Protein AF-A0AAW2YXP7-F1 (afdb_monomer)

pLDDT: mean 85.23, std 19.96, range [34.0, 98.75]

InterPro domains:
  IPR003251 Rubrerythrin, diiron-binding domain [PF02915] (42-99)
  IPR003251 Rubrerythrin, diiron-binding domain [cd01041] (40-165)
  IPR009040 Ferritin-like diiron domain [PS50905] (34-168)
  IPR009078 Ferritin-like superfamily [SSF47240] (37-165)
  IPR012347 Ferritin-like [G3DSA:1.20.1260.10] (31-167)
  IPR052753 Rubrerythrin-2/Nigerythrin [PTHR33746] (39-155)

Mean predicted aligned error: 8.31 Å

Nearest PDB structures (foldseek):
  1j30-assembly1_B  TM=9.781E-01  e=2.705E-09  Sulfurisphaera tokodaii str. 7
  7o91-assembly2_B  TM=9.850E-01  e=3.634E-09  Sulfurisphaera tokodaii str. 7
  7o91-assembly1_A  TM=9.715E-01  e=3.634E-09  Sulfurisphaera tokodaii str. 7
  4di0-assembly1_B  TM=9.876E-01  e=1.935E-08  Burkholderia pseudomallei 1710b
  6s1a-assembly1_B  TM=4.971E-01  e=5.326E+00  Pseudomonas putida KT2440

Radius of gyration: 20.0 Å; Cα contacts (8 Å, |Δi|>4): 162; chains: 1; bounding box: 36×51×48 Å

Solvent-accessible surface area (backbone atoms only — not comparable to full-atom values): 8903 Å² total; per-residue (Å²): 124,71,72,67,58,57,55,60,54,58,60,52,70,68,71,72,55,70,59,65,71,56,54,64,74,65,62,86,70,60,97,83,73,72,54,74,94,38,72,66,40,56,51,40,53,53,48,26,53,54,23,51,52,41,24,58,50,24,48,50,50,16,55,53,27,48,78,71,69,36,57,71,59,14,52,50,25,45,53,50,17,52,52,25,42,56,52,21,52,60,36,43,65,63,38,26,77,69,19,34,90,87,71,66,36,62,32,75,48,73,66,29,42,38,51,36,52,18,52,45,25,36,48,39,21,73,43,53,23,50,55,50,17,51,50,29,44,75,75,68,37,56,71,58,13,56,48,26,48,54,48,13,60,50,23,44,54,48,16,56,51,33,62,70,62,62,77,132

Structure (mmCIF, N/CA/C/O backbone):
data_AF-A0AAW2YXP7-F1
#
_entry.id   AF-A0AAW2YXP7-F1
#
loop_
_atom_site.group_PDB
_atom_site.id
_atom_site.type_symbol
_atom_site.label_atom_id
_atom_site.label_alt_id
_atom_site.label_c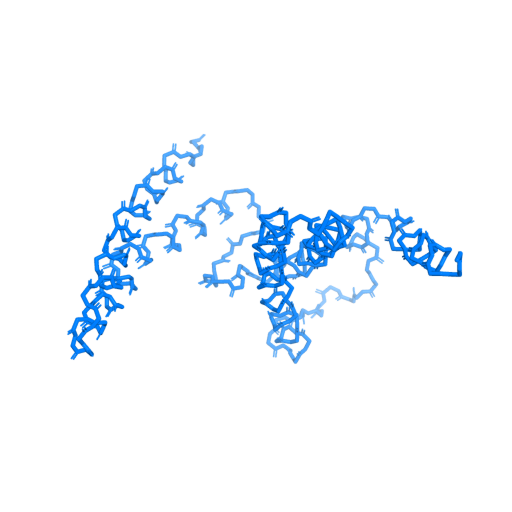omp_id
_atom_site.label_asym_id
_atom_site.label_entity_id
_atom_site.label_seq_id
_atom_site.pdbx_PDB_ins_code
_atom_site.Cartn_x
_atom_site.Cartn_y
_atom_site.Cartn_z
_atom_site.occupancy
_atom_site.B_iso_or_equiv
_atom_site.auth_seq_id
_atom_site.auth_comp_id
_atom_site.auth_asym_id
_atom_site.auth_atom_id
_atom_site.pdbx_PDB_model_num
ATOM 1 N N . MET A 1 1 ? -13.334 30.929 11.759 1.00 42.91 1 MET A N 1
ATOM 2 C CA . MET A 1 1 ? -13.727 31.046 10.330 1.00 42.91 1 MET A CA 1
ATOM 3 C C . MET A 1 1 ? -12.548 31.064 9.348 1.00 42.91 1 MET A C 1
ATOM 5 O O . MET A 1 1 ? -12.760 30.715 8.198 1.00 42.91 1 MET A O 1
ATOM 9 N N . ILE A 1 2 ? -11.320 31.396 9.772 1.00 40.31 2 ILE A N 1
ATOM 10 C CA . ILE A 1 2 ? -10.149 31.545 8.881 1.00 40.31 2 ILE A CA 1
ATOM 11 C C . ILE A 1 2 ? -9.576 30.190 8.396 1.00 40.31 2 ILE A C 1
ATOM 13 O O . ILE A 1 2 ? -9.140 30.085 7.257 1.00 40.31 2 ILE A O 1
ATOM 17 N N . ALA A 1 3 ? -9.675 29.113 9.189 1.00 38.00 3 ALA A N 1
ATOM 18 C CA . ALA A 1 3 ? -9.118 27.797 8.832 1.00 38.00 3 ALA A CA 1
ATOM 19 C C . ALA A 1 3 ? -9.862 27.055 7.696 1.00 38.00 3 ALA A C 1
ATOM 21 O O . ALA A 1 3 ? -9.251 26.287 6.956 1.00 38.00 3 ALA A O 1
ATOM 22 N N . ARG A 1 4 ? -11.172 27.299 7.512 1.00 37.19 4 ARG A N 1
ATOM 23 C CA . ARG A 1 4 ? -11.971 26.639 6.456 1.00 37.19 4 ARG A CA 1
ATOM 24 C C . ARG A 1 4 ? -11.670 27.185 5.055 1.00 37.19 4 ARG A C 1
ATOM 26 O O . ARG A 1 4 ? -11.809 26.456 4.078 1.00 37.19 4 ARG A O 1
ATOM 33 N N . THR A 1 5 ? -11.239 28.442 4.949 1.00 35.03 5 THR A N 1
ATOM 34 C CA . THR A 1 5 ? -10.965 29.099 3.661 1.00 35.03 5 THR A CA 1
ATOM 35 C C . THR A 1 5 ? -9.607 28.685 3.090 1.00 35.03 5 THR A C 1
ATOM 37 O O . THR A 1 5 ? -9.486 28.478 1.885 1.00 35.03 5 THR A O 1
ATOM 40 N N . THR A 1 6 ? -8.602 28.475 3.945 1.00 45.16 6 THR A N 1
ATOM 41 C CA . THR A 1 6 ? -7.246 28.092 3.518 1.00 45.16 6 THR A CA 1
ATOM 42 C C . THR A 1 6 ? -7.187 26.655 2.984 1.00 45.16 6 THR A C 1
ATOM 44 O O . THR A 1 6 ? -6.548 26.410 1.964 1.00 45.16 6 THR A O 1
ATOM 47 N N . PHE A 1 7 ? -7.926 25.716 3.591 1.00 41.31 7 PHE A N 1
ATOM 48 C CA . PHE A 1 7 ? -7.965 24.315 3.138 1.00 41.31 7 PHE A CA 1
ATOM 49 C C . PHE A 1 7 ? -8.669 24.156 1.780 1.00 41.31 7 PHE A C 1
ATOM 51 O O . PHE A 1 7 ? -8.194 23.437 0.905 1.00 41.31 7 PHE A O 1
ATOM 58 N N . ARG A 1 8 ? -9.761 24.904 1.561 1.00 40.03 8 ARG A N 1
ATOM 59 C CA . ARG A 1 8 ? -10.543 24.868 0.312 1.00 40.03 8 ARG A CA 1
ATOM 60 C C . ARG A 1 8 ? -9.770 25.398 -0.900 1.00 40.03 8 ARG A C 1
ATOM 62 O O . ARG A 1 8 ? -10.049 24.990 -2.023 1.00 40.03 8 ARG A O 1
ATOM 69 N N . ASN A 1 9 ? -8.813 26.299 -0.672 1.00 34.00 9 ASN A N 1
ATOM 70 C CA . ASN A 1 9 ? -7.950 26.839 -1.721 1.00 34.00 9 ASN A CA 1
ATOM 71 C C . ASN A 1 9 ? -6.747 25.930 -2.018 1.00 34.00 9 ASN A C 1
ATOM 73 O O . ASN A 1 9 ? -6.332 25.864 -3.170 1.00 34.00 9 ASN A O 1
ATOM 77 N N . PHE A 1 10 ? -6.244 25.174 -1.033 1.00 41.06 10 PHE A N 1
ATOM 78 C CA . PHE A 1 10 ? -5.167 24.195 -1.236 1.00 41.06 10 PHE A CA 1
ATOM 79 C C . PHE A 1 10 ? -5.622 22.994 -2.084 1.00 41.06 10 PHE A C 1
ATOM 81 O O . PHE A 1 10 ? -4.912 22.547 -2.980 1.00 41.06 10 PHE A O 1
ATOM 88 N N . THR A 1 11 ? -6.856 22.523 -1.883 1.00 37.84 11 THR A N 1
ATOM 89 C CA . THR A 1 11 ? -7.435 21.436 -2.690 1.00 37.84 11 THR A CA 1
ATOM 90 C C . THR A 1 11 ? -7.896 21.887 -4.076 1.00 37.84 11 THR A C 1
ATOM 92 O O . THR A 1 11 ? -8.209 21.054 -4.909 1.00 37.84 11 THR A O 1
ATOM 95 N N . ARG A 1 12 ? -7.998 23.187 -4.376 1.00 34.97 12 ARG A N 1
ATOM 96 C CA . ARG A 1 12 ? -8.489 23.628 -5.696 1.00 34.97 12 ARG A CA 1
ATOM 97 C C . ARG A 1 12 ? -7.376 23.753 -6.738 1.00 34.97 12 ARG A C 1
ATOM 99 O O . ARG A 1 12 ? -7.651 23.612 -7.922 1.00 34.97 12 ARG A O 1
ATOM 106 N N . THR A 1 13 ? -6.134 23.972 -6.310 1.00 41.66 13 THR A N 1
ATOM 107 C CA . THR A 1 13 ? -4.965 24.111 -7.195 1.00 41.66 13 THR A CA 1
ATOM 108 C C . THR A 1 13 ? -4.309 22.778 -7.566 1.00 41.66 13 THR A C 1
ATOM 110 O O . THR A 1 13 ? -3.685 22.692 -8.620 1.00 41.66 13 THR A O 1
ATOM 113 N N . LEU A 1 14 ? -4.477 21.721 -6.761 1.00 43.94 14 LEU A N 1
ATOM 114 C CA . LEU A 1 14 ? -3.975 20.374 -7.084 1.00 43.94 14 LEU A CA 1
ATOM 115 C C . LEU A 1 14 ? -4.916 19.576 -8.009 1.00 43.94 14 LEU A C 1
ATOM 117 O O . LEU A 1 14 ? -4.441 18.741 -8.771 1.00 43.94 14 LEU A O 1
ATOM 121 N N . TYR A 1 15 ? -6.222 19.874 -7.995 1.00 44.34 15 TYR A N 1
ATOM 122 C CA . TYR A 1 15 ? -7.268 19.098 -8.686 1.00 44.34 15 TYR A CA 1
ATOM 123 C C . TYR A 1 15 ? -7.703 19.678 -10.047 1.00 44.34 15 TYR A C 1
ATOM 125 O O . TYR A 1 15 ? -8.599 19.138 -10.687 1.00 44.34 15 TYR A O 1
ATOM 133 N N . SER A 1 16 ? -7.084 20.770 -10.508 1.00 43.69 16 SER A N 1
ATOM 134 C CA . SER A 1 16 ? -7.277 21.317 -11.863 1.00 43.69 16 SER A CA 1
ATOM 135 C C . SER A 1 16 ? -6.166 20.910 -12.836 1.00 43.69 16 SER A C 1
ATOM 137 O O . SER A 1 16 ? -6.020 21.519 -13.896 1.00 43.69 16 SER A O 1
ATOM 139 N N . ARG A 1 17 ? -5.321 19.945 -12.455 1.00 48.75 17 ARG A N 1
ATOM 140 C CA . ARG A 1 17 ? -4.233 19.460 -13.305 1.00 48.75 17 ARG A CA 1
ATOM 141 C C . ARG A 1 17 ? -4.813 18.531 -14.382 1.00 48.75 17 ARG A C 1
ATOM 143 O O . ARG A 1 17 ? -5.812 17.864 -14.109 1.00 48.75 17 ARG A O 1
ATOM 150 N N . PRO A 1 18 ? -4.219 18.493 -15.590 1.00 46.34 18 PRO A N 1
ATOM 151 C CA . PRO A 1 18 ? -4.534 17.469 -16.583 1.00 46.34 18 PRO A CA 1
ATOM 152 C C . PRO A 1 18 ? -4.531 16.091 -15.915 1.00 46.34 18 PRO A C 1
ATOM 154 O O . PRO A 1 18 ? -3.810 15.900 -14.930 1.00 46.34 18 PRO A O 1
ATOM 157 N N . SER A 1 19 ? -5.305 15.133 -16.435 1.00 47.56 19 SER A N 1
ATOM 158 C CA . SER A 1 19 ? -5.166 13.737 -15.989 1.00 47.56 19 SER A CA 1
ATOM 159 C C . SER A 1 19 ? -3.677 13.368 -15.973 1.00 47.56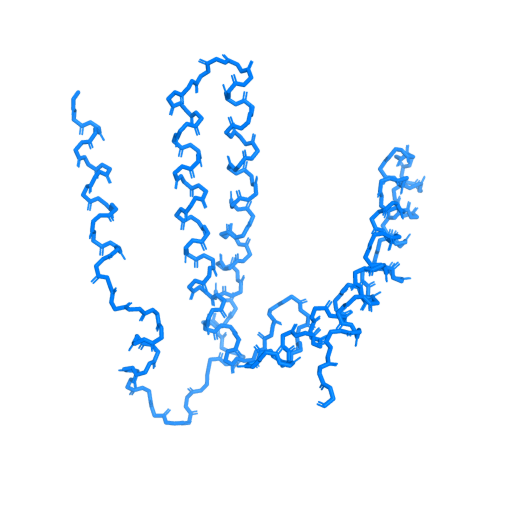 19 SER A C 1
ATOM 161 O O . SER A 1 19 ? -2.932 13.842 -16.832 1.00 47.56 19 SER A O 1
ATOM 163 N N . ILE A 1 20 ? -3.206 12.583 -15.002 1.00 53.41 20 ILE A N 1
ATOM 164 C CA . ILE A 1 20 ? -1.771 12.257 -14.926 1.00 53.41 20 ILE A CA 1
ATOM 165 C C . ILE A 1 20 ? -1.276 11.671 -16.258 1.00 53.41 20 ILE A C 1
ATOM 167 O O . ILE A 1 20 ? -0.224 12.082 -16.740 1.00 53.41 20 ILE A O 1
ATOM 171 N N . CYS A 1 21 ? -2.111 10.879 -16.937 1.00 44.84 21 CYS A N 1
ATOM 172 C CA . CYS A 1 21 ? -1.892 10.417 -18.309 1.00 44.84 21 CYS A CA 1
ATOM 173 C C . CYS A 1 21 ? -1.523 11.556 -19.292 1.00 44.84 21 CYS A C 1
ATOM 175 O O . CYS A 1 21 ? -0.567 11.431 -20.051 1.00 44.84 21 CYS A O 1
ATOM 177 N N . GLN A 1 22 ? -2.191 12.712 -19.225 1.00 47.50 22 GLN A N 1
ATOM 178 C CA . GLN A 1 22 ? -1.870 13.896 -20.038 1.00 47.50 22 GLN A CA 1
ATOM 179 C C . GLN A 1 22 ? -0.562 14.591 -19.624 1.00 47.50 22 GLN A C 1
ATOM 181 O O . GLN A 1 22 ? 0.122 15.149 -20.479 1.00 47.50 22 GLN A O 1
ATOM 186 N N . VAL A 1 23 ? -0.186 14.572 -18.338 1.00 56.66 23 VAL A N 1
ATOM 187 C CA . VAL A 1 23 ? 1.107 15.123 -17.889 1.00 56.66 23 VAL A CA 1
ATOM 188 C C . VAL A 1 23 ? 2.259 14.258 -18.402 1.00 56.66 23 VAL A C 1
ATOM 190 O O . VAL A 1 23 ? 3.224 14.805 -18.938 1.00 56.66 23 VAL A O 1
ATOM 193 N N . LEU A 1 24 ? 2.132 12.929 -18.315 1.00 53.75 24 LEU A N 1
ATOM 194 C CA . LEU A 1 24 ? 3.104 11.970 -18.854 1.00 53.75 24 LEU A CA 1
ATOM 195 C C . LEU A 1 24 ? 3.297 12.149 -20.367 1.00 53.75 24 LEU A C 1
ATOM 1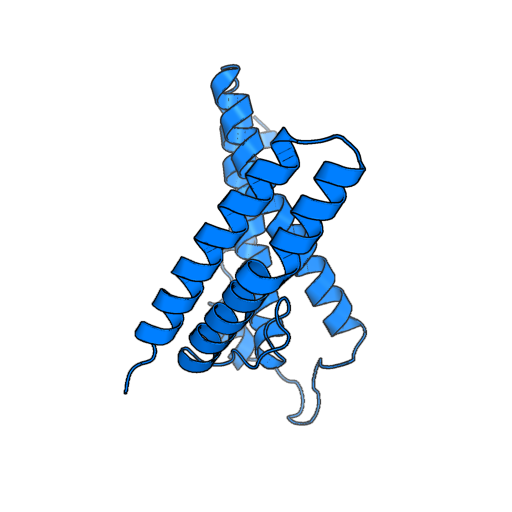97 O O . LEU A 1 24 ? 4.428 12.250 -20.837 1.00 53.75 24 LEU A O 1
ATOM 201 N N . GLN A 1 25 ? 2.198 12.304 -21.111 1.00 53.41 25 GLN A N 1
ATOM 202 C CA . GLN A 1 25 ? 2.201 12.510 -22.566 1.00 53.41 25 GLN A CA 1
ATOM 203 C C . GLN A 1 25 ? 2.812 13.849 -23.020 1.00 53.41 25 GLN A C 1
ATOM 205 O O . GLN A 1 25 ? 3.1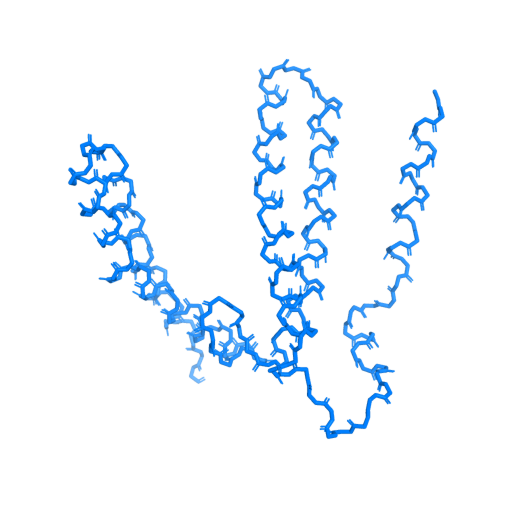39 14.004 -24.193 1.00 53.41 25 GLN A O 1
ATOM 210 N N . SER A 1 26 ? 2.962 14.823 -22.115 1.00 54.94 26 SER A N 1
ATOM 211 C CA . SER A 1 26 ? 3.482 16.167 -22.421 1.00 54.94 26 SER A CA 1
ATOM 212 C C . SER A 1 26 ? 4.957 16.376 -22.055 1.00 54.94 26 SER A C 1
ATOM 214 O O . SER A 1 26 ? 5.466 17.496 -22.151 1.00 54.94 26 SER A O 1
ATOM 216 N N . ARG A 1 27 ? 5.654 15.327 -21.601 1.00 65.38 27 ARG A N 1
ATOM 217 C CA . ARG A 1 27 ? 7.053 15.432 -21.168 1.00 65.38 27 ARG A CA 1
ATOM 218 C C . ARG A 1 27 ? 7.985 15.764 -22.337 1.00 65.38 27 ARG A C 1
ATOM 220 O O . ARG A 1 27 ? 7.895 15.190 -23.413 1.00 65.38 27 ARG A O 1
ATOM 227 N N . SER A 1 28 ? 8.929 16.667 -22.080 1.00 55.59 28 SER A N 1
ATOM 228 C CA . SER A 1 28 ? 9.922 17.155 -23.046 1.00 55.59 28 SER A CA 1
ATOM 229 C C . SER A 1 28 ? 11.311 16.527 -22.873 1.00 55.59 28 SER A C 1
ATOM 231 O O . SER A 1 28 ? 12.302 17.111 -23.315 1.00 55.59 28 SER A O 1
ATOM 233 N N . TYR A 1 29 ? 11.425 15.402 -22.162 1.00 62.75 29 TYR A N 1
ATOM 234 C CA . TYR A 1 29 ? 12.704 14.698 -22.055 1.00 62.75 29 TYR A CA 1
ATOM 235 C C . TYR A 1 29 ? 13.053 14.080 -23.413 1.00 62.75 29 TYR A C 1
ATOM 237 O O . TYR A 1 29 ? 12.174 13.588 -24.117 1.00 62.75 29 TYR A O 1
ATOM 245 N N . SER A 1 30 ? 14.330 14.118 -23.800 1.00 56.06 30 SER A N 1
ATOM 246 C CA . SER A 1 30 ? 14.795 13.343 -24.952 1.00 56.06 30 SER A CA 1
ATOM 247 C C . SER A 1 30 ? 14.550 11.857 -24.690 1.00 56.06 30 SER A C 1
ATOM 249 O O . SER A 1 30 ? 14.721 11.416 -23.554 1.00 56.06 30 SER A O 1
ATOM 251 N N . ASN A 1 31 ? 14.229 11.089 -25.735 1.00 59.59 31 ASN A N 1
ATOM 252 C CA . ASN A 1 31 ? 13.912 9.654 -25.650 1.00 59.59 31 ASN A CA 1
ATOM 253 C C . ASN A 1 31 ? 14.992 8.788 -24.953 1.00 59.59 31 ASN A C 1
ATOM 255 O O . ASN A 1 31 ? 14.701 7.657 -24.584 1.00 59.59 31 ASN A O 1
ATOM 259 N N . ASP A 1 32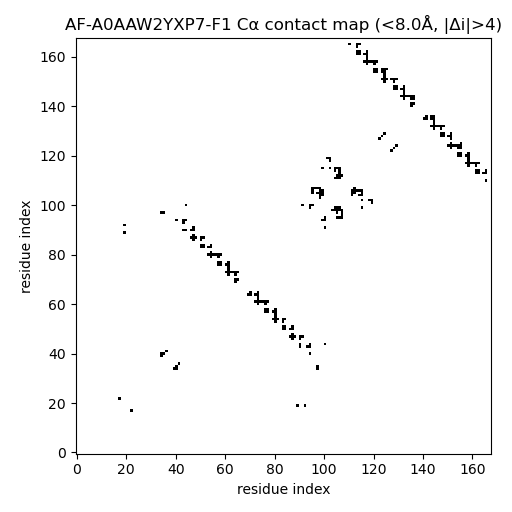 ? 16.202 9.316 -24.736 1.00 60.25 32 ASP A N 1
ATOM 260 C CA . ASP A 1 32 ? 17.326 8.625 -24.086 1.00 60.25 32 ASP A CA 1
ATOM 261 C C . ASP A 1 32 ? 17.440 8.841 -22.558 1.00 60.25 32 ASP A C 1
ATOM 263 O O . ASP A 1 32 ? 18.309 8.245 -21.921 1.00 60.25 32 ASP A O 1
ATOM 267 N N . VAL A 1 33 ? 16.615 9.695 -21.932 1.00 71.69 33 VAL A N 1
ATOM 268 C CA . VAL A 1 33 ? 16.710 9.968 -20.481 1.00 71.69 33 VAL A CA 1
ATOM 269 C C . VAL A 1 33 ? 15.713 9.109 -19.707 1.00 71.69 33 VAL A C 1
ATOM 271 O O . VAL A 1 33 ? 14.523 9.410 -19.659 1.00 71.69 33 VAL A O 1
ATOM 274 N N . THR A 1 34 ? 16.220 8.064 -19.052 1.00 83.88 34 THR A N 1
ATOM 275 C CA . THR A 1 34 ? 15.467 7.242 -18.093 1.00 83.88 34 THR A CA 1
ATOM 276 C C . THR A 1 34 ? 15.691 7.718 -16.657 1.00 83.88 34 THR A C 1
ATOM 278 O O . THR A 1 34 ? 16.767 8.211 -16.313 1.00 83.88 34 THR A O 1
ATOM 281 N N . ILE A 1 35 ? 14.683 7.558 -15.796 1.00 89.94 35 ILE A N 1
ATOM 282 C CA . ILE A 1 35 ? 14.845 7.781 -14.353 1.00 89.94 35 ILE A CA 1
ATOM 283 C C . ILE A 1 35 ? 15.538 6.597 -13.664 1.00 89.94 35 ILE A C 1
ATOM 285 O O . ILE A 1 35 ? 16.059 6.777 -12.564 1.00 89.94 35 ILE A O 1
ATOM 289 N N . ASN A 1 36 ? 15.581 5.414 -14.286 1.00 92.94 36 ASN A N 1
ATOM 290 C CA . ASN A 1 36 ? 16.112 4.199 -13.671 1.00 92.94 36 ASN A CA 1
ATOM 291 C C . ASN A 1 36 ? 17.563 4.391 -13.182 1.00 92.94 36 ASN A C 1
ATOM 293 O O . ASN A 1 36 ? 18.411 4.922 -13.897 1.00 92.94 36 ASN A O 1
ATOM 297 N N . GLY A 1 37 ? 17.840 3.987 -11.941 1.00 92.12 37 GLY A N 1
ATOM 298 C CA . GLY A 1 37 ? 19.154 4.120 -11.300 1.00 92.12 37 GLY A CA 1
ATOM 299 C C . GLY A 1 37 ? 19.559 5.545 -10.893 1.00 92.12 37 GLY A C 1
ATOM 300 O O . GLY A 1 37 ? 20.644 5.737 -10.346 1.00 92.12 37 GLY A O 1
ATOM 301 N N . THR A 1 38 ? 18.719 6.557 -11.127 1.00 95.31 38 THR A N 1
ATOM 302 C CA . THR A 1 38 ? 19.013 7.937 -10.707 1.00 95.31 38 THR A CA 1
ATOM 303 C C . THR A 1 38 ? 18.614 8.187 -9.245 1.00 95.31 38 THR A C 1
ATOM 305 O O . THR A 1 38 ? 17.684 7.554 -8.740 1.00 95.31 38 THR A O 1
ATOM 308 N N . PRO A 1 39 ? 19.202 9.193 -8.567 1.00 96.69 39 PRO A N 1
ATOM 309 C CA . PRO A 1 39 ? 18.711 9.642 -7.261 1.00 96.69 39 PRO A CA 1
ATOM 310 C C . PRO A 1 39 ? 17.233 10.065 -7.278 1.00 96.69 39 PRO A C 1
ATOM 312 O O . PRO A 1 39 ? 16.537 9.936 -6.276 1.00 96.69 39 PRO A O 1
ATOM 315 N N . THR A 1 40 ? 16.728 10.548 -8.418 1.00 95.38 40 THR A N 1
ATOM 316 C CA . THR A 1 40 ? 15.309 10.895 -8.585 1.00 95.38 40 THR A CA 1
ATOM 317 C C . THR A 1 40 ? 14.409 9.666 -8.487 1.00 95.38 40 THR A C 1
ATOM 319 O O . THR A 1 40 ? 13.347 9.752 -7.876 1.00 95.38 40 THR A O 1
ATOM 322 N N . HIS A 1 41 ? 14.830 8.523 -9.032 1.00 95.00 41 HIS A N 1
ATOM 323 C CA . HIS A 1 41 ? 14.085 7.271 -8.913 1.00 95.00 41 HIS A CA 1
ATOM 324 C C . HIS A 1 41 ? 14.010 6.792 -7.459 1.00 95.00 41 HIS A C 1
ATOM 326 O O . HIS A 1 41 ? 12.919 6.504 -6.973 1.00 95.00 41 HIS A O 1
ATOM 332 N N . GLU A 1 42 ? 15.114 6.843 -6.713 1.00 96.81 42 GLU A N 1
ATOM 333 C CA . GLU A 1 42 ? 15.106 6.496 -5.283 1.00 96.81 42 GLU A CA 1
ATOM 334 C C . GLU A 1 42 ? 14.276 7.474 -4.434 1.00 96.81 42 GLU A C 1
ATOM 336 O O . GLU A 1 42 ? 13.561 7.067 -3.511 1.00 96.81 42 GLU A O 1
ATOM 341 N N . ASN A 1 43 ? 14.287 8.765 -4.784 1.00 97.69 43 ASN A N 1
ATOM 342 C CA . ASN A 1 43 ? 13.412 9.758 -4.159 1.00 97.69 43 ASN A CA 1
ATOM 343 C C . ASN A 1 43 ? 11.930 9.448 -4.418 1.00 97.69 43 ASN A C 1
ATOM 345 O O . ASN A 1 43 ? 11.118 9.568 -3.501 1.00 97.69 43 ASN A O 1
ATOM 349 N N . LEU A 1 44 ? 11.570 9.029 -5.638 1.00 96.50 44 LEU A N 1
ATOM 350 C CA . LEU A 1 44 ? 10.204 8.622 -5.979 1.00 96.50 44 LEU A CA 1
ATOM 351 C C . LEU A 1 44 ? 9.774 7.376 -5.199 1.00 96.50 44 LEU A C 1
ATOM 353 O O . LEU A 1 44 ? 8.680 7.379 -4.640 1.00 96.50 44 LEU A O 1
ATOM 357 N N . ARG A 1 45 ? 10.634 6.354 -5.086 1.00 97.38 45 ARG A N 1
ATOM 358 C CA . ARG A 1 45 ? 10.352 5.151 -4.278 1.00 97.38 45 ARG A CA 1
ATOM 359 C C . ARG A 1 45 ? 10.126 5.501 -2.809 1.00 97.38 45 ARG A C 1
ATOM 361 O O . ARG A 1 45 ? 9.153 5.055 -2.203 1.00 97.38 45 ARG A O 1
ATOM 368 N N . SER A 1 46 ? 10.982 6.358 -2.257 1.00 98.06 46 SER A N 1
ATOM 369 C CA . SER A 1 46 ? 10.874 6.826 -0.871 1.00 98.06 46 SER A CA 1
ATOM 370 C C . SER A 1 46 ? 9.593 7.633 -0.634 1.00 98.06 46 SER A C 1
ATOM 372 O O . SER A 1 46 ? 8.910 7.440 0.374 1.00 98.06 46 SER A O 1
ATOM 374 N N . ALA A 1 47 ? 9.235 8.518 -1.570 1.00 97.94 47 ALA A N 1
ATOM 375 C CA . ALA A 1 47 ? 8.007 9.305 -1.502 1.00 97.94 47 ALA A CA 1
ATOM 376 C C . ALA A 1 47 ? 6.756 8.422 -1.626 1.00 97.94 47 ALA A C 1
ATOM 378 O O . ALA A 1 47 ? 5.836 8.564 -0.821 1.00 97.94 47 ALA A O 1
ATOM 379 N N . PHE A 1 48 ? 6.749 7.468 -2.564 1.00 98.06 48 PHE A N 1
ATOM 380 C CA . PHE A 1 48 ? 5.682 6.480 -2.719 1.00 98.06 48 PHE A CA 1
ATOM 381 C C . PHE A 1 48 ? 5.456 5.693 -1.426 1.00 98.06 48 PHE A C 1
ATOM 383 O O . PHE A 1 48 ? 4.340 5.688 -0.910 1.00 98.06 48 PHE A O 1
ATOM 390 N N . ALA A 1 49 ? 6.513 5.108 -0.850 1.00 97.88 49 ALA A N 1
ATOM 391 C CA . ALA A 1 49 ? 6.417 4.365 0.405 1.00 97.88 49 ALA A CA 1
ATOM 392 C C . ALA A 1 49 ? 5.869 5.244 1.544 1.00 97.88 49 ALA A C 1
ATOM 394 O O . ALA A 1 49 ? 4.965 4.840 2.278 1.00 97.88 49 ALA A O 1
ATOM 395 N N . GLY A 1 50 ? 6.361 6.482 1.658 1.00 98.12 50 GLY A N 1
ATOM 396 C CA . GLY A 1 50 ? 5.900 7.437 2.663 1.00 98.12 50 GLY A CA 1
ATOM 397 C C . GLY A 1 50 ? 4.421 7.811 2.522 1.00 98.12 50 GLY A C 1
ATOM 398 O O . GLY A 1 50 ? 3.702 7.838 3.523 1.00 98.12 50 GLY A O 1
ATOM 399 N N . GLU A 1 51 ? 3.949 8.096 1.307 1.00 98.12 51 GLU A N 1
ATOM 400 C CA . GLU A 1 51 ? 2.539 8.415 1.049 1.00 98.12 51 GLU A CA 1
ATOM 401 C C . GLU A 1 51 ? 1.636 7.182 1.223 1.00 98.12 51 GLU A C 1
ATOM 403 O O . GLU A 1 51 ? 0.612 7.278 1.902 1.00 98.12 51 GLU A O 1
ATOM 408 N N . ALA A 1 52 ? 2.047 6.001 0.750 1.00 97.31 52 ALA A N 1
ATOM 409 C CA . ALA A 1 52 ? 1.307 4.749 0.938 1.00 97.31 52 ALA A CA 1
ATOM 410 C C . ALA A 1 52 ? 1.118 4.407 2.430 1.00 97.31 52 ALA A C 1
ATOM 412 O O . ALA A 1 52 ? 0.011 4.085 2.873 1.00 97.31 52 ALA A O 1
ATOM 413 N N . MET A 1 53 ? 2.162 4.579 3.251 1.00 98.00 53 MET A N 1
ATOM 414 C CA . MET A 1 53 ? 2.057 4.424 4.707 1.00 98.00 53 MET A CA 1
ATOM 415 C C . MET A 1 53 ? 1.081 5.433 5.333 1.00 98.00 53 MET A C 1
ATOM 417 O O . MET A 1 53 ? 0.356 5.089 6.274 1.00 98.00 53 MET A O 1
ATOM 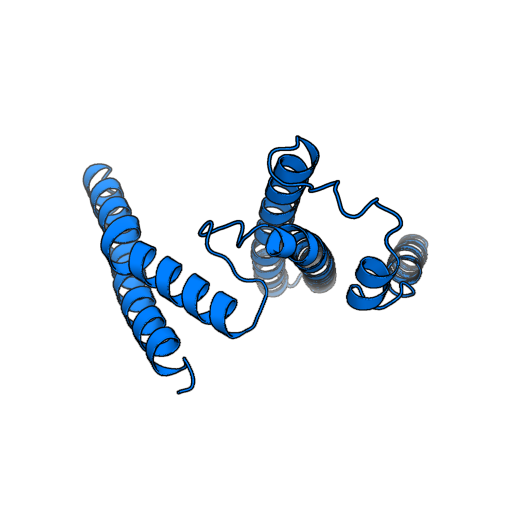421 N N . LYS A 1 54 ? 1.043 6.684 4.846 1.00 98.44 54 LYS A N 1
ATOM 422 C CA . LYS A 1 54 ? 0.103 7.706 5.344 1.00 98.44 54 LYS A CA 1
ATOM 423 C C . LYS A 1 54 ? -1.344 7.330 5.048 1.00 98.44 54 LYS A C 1
ATOM 425 O O . LYS A 1 54 ? -2.171 7.505 5.941 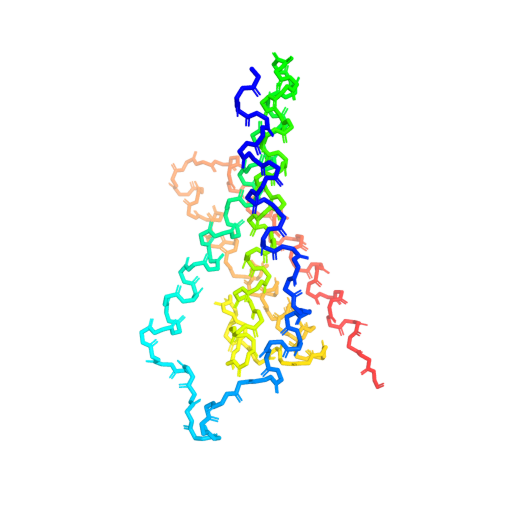1.00 98.44 54 LYS A O 1
ATOM 430 N N . VAL A 1 55 ? -1.648 6.784 3.865 1.00 98.19 55 VAL A N 1
ATOM 431 C CA . VAL A 1 55 ? -3.012 6.352 3.502 1.00 98.19 55 VAL A CA 1
ATOM 432 C C . VAL A 1 55 ? -3.583 5.429 4.575 1.00 98.19 55 VAL A C 1
ATOM 434 O O . VAL A 1 55 ? -4.627 5.732 5.159 1.00 98.19 55 VAL A O 1
ATOM 437 N N . GLN A 1 56 ? -2.876 4.341 4.892 1.00 98.31 56 GLN A N 1
ATOM 438 C CA . GLN A 1 56 ? -3.381 3.355 5.846 1.00 98.31 56 GLN A CA 1
ATOM 439 C C . GLN A 1 56 ? -3.414 3.896 7.283 1.00 98.31 56 GLN A C 1
ATOM 441 O O . GLN A 1 56 ? -4.405 3.704 7.992 1.00 98.31 56 GLN A O 1
ATOM 446 N N . ARG A 1 57 ? -2.380 4.636 7.709 1.00 98.56 57 ARG A N 1
ATOM 447 C CA . ARG A 1 57 ? -2.333 5.240 9.052 1.00 98.56 57 ARG A CA 1
ATOM 448 C C . ARG A 1 57 ? -3.467 6.233 9.272 1.00 98.56 57 ARG A C 1
ATOM 450 O O . ARG A 1 57 ? -4.133 6.176 10.298 1.00 98.56 57 ARG A O 1
ATOM 457 N N . TYR A 1 58 ? -3.712 7.129 8.321 1.00 98.69 58 TYR A N 1
ATOM 458 C CA . TYR A 1 58 ? -4.736 8.162 8.468 1.00 98.69 58 TYR A CA 1
ATOM 459 C C . TYR A 1 58 ? -6.149 7.584 8.377 1.00 98.69 58 TYR A C 1
ATOM 461 O O . TYR A 1 58 ? -7.017 8.016 9.133 1.00 98.69 58 TYR A O 1
ATOM 469 N N . ARG A 1 59 ? -6.381 6.551 7.555 1.00 98.69 59 ARG A N 1
ATOM 470 C CA . ARG A 1 59 ? -7.645 5.792 7.588 1.00 98.69 59 ARG A CA 1
ATOM 471 C C . ARG A 1 59 ? -7.890 5.185 8.973 1.00 98.69 59 ARG A C 1
ATOM 473 O O . ARG A 1 59 ? -8.978 5.347 9.520 1.00 98.69 59 ARG A O 1
ATOM 480 N N . TYR A 1 60 ? -6.873 4.568 9.576 1.00 98.56 60 TYR A N 1
ATOM 481 C CA . TYR A 1 60 ? -6.980 4.025 10.932 1.00 98.56 60 TYR A CA 1
ATOM 482 C C . TYR A 1 60 ? -7.205 5.116 11.993 1.00 98.56 60 TYR A C 1
ATOM 484 O O . TYR A 1 60 ? -8.067 4.975 12.859 1.00 98.56 60 TYR A O 1
ATOM 492 N N . PHE A 1 61 ? -6.492 6.242 11.908 1.00 98.69 61 PHE A N 1
ATOM 493 C CA . PHE A 1 61 ? -6.678 7.368 12.830 1.00 98.69 61 PHE A CA 1
ATOM 494 C C . PHE A 1 61 ? -8.078 7.975 12.732 1.00 98.69 61 PHE A C 1
ATOM 496 O O . PHE A 1 61 ? -8.636 8.363 13.755 1.00 98.69 61 PHE A O 1
ATOM 503 N N . ALA A 1 62 ? -8.674 8.007 11.536 1.00 98.75 62 ALA A N 1
ATOM 504 C CA . ALA A 1 62 ? -10.060 8.426 11.371 1.00 98.75 62 ALA A CA 1
ATOM 505 C C . ALA A 1 62 ? -11.028 7.509 12.132 1.00 98.75 62 ALA A C 1
ATOM 507 O O . ALA A 1 62 ? -11.853 8.014 12.887 1.00 98.75 62 ALA A O 1
ATOM 508 N N . ILE A 1 63 ? -10.873 6.183 12.002 1.00 98.56 63 ILE A N 1
ATOM 509 C CA . ILE A 1 63 ? -11.683 5.191 12.735 1.00 98.56 63 ILE A CA 1
ATOM 510 C C . ILE A 1 63 ? -11.543 5.401 14.245 1.00 98.56 63 ILE A C 1
ATOM 512 O O . ILE A 1 63 ? -12.534 5.412 14.978 1.00 98.56 63 ILE A O 1
ATOM 516 N N . ARG A 1 64 ? -10.309 5.606 14.722 1.00 98.62 64 ARG A N 1
ATOM 517 C CA . ARG A 1 64 ? -10.068 5.868 16.141 1.00 98.62 64 ARG A CA 1
ATOM 518 C C . ARG A 1 64 ? -10.752 7.159 16.596 1.00 98.62 64 ARG A C 1
ATOM 520 O O . ARG A 1 64 ? -11.433 7.144 17.618 1.00 98.62 64 ARG A O 1
ATOM 527 N N . ALA A 1 65 ? -10.632 8.240 15.829 1.00 98.62 65 ALA A N 1
ATOM 528 C CA . ALA A 1 65 ? -11.274 9.514 16.134 1.00 98.62 65 ALA A CA 1
ATOM 529 C C . ALA A 1 65 ? -12.812 9.411 16.153 1.00 98.62 65 ALA A C 1
ATOM 531 O O . ALA A 1 65 ? -13.437 9.992 17.039 1.00 98.62 65 ALA A O 1
ATOM 532 N N . ASP A 1 66 ? -13.429 8.636 15.251 1.00 98.44 66 ASP A N 1
ATOM 533 C CA . ASP A 1 66 ? -14.876 8.369 15.308 1.00 98.44 66 ASP A CA 1
ATOM 534 C C . ASP A 1 66 ? -15.263 7.663 16.610 1.00 98.44 66 ASP A C 1
ATOM 536 O O . ASP A 1 66 ? -16.231 8.057 17.259 1.00 98.44 66 ASP A O 1
ATOM 540 N N . SER A 1 67 ? -14.493 6.644 17.013 1.00 98.38 67 SER A N 1
ATOM 541 C CA . SER A 1 67 ? -14.761 5.880 18.241 1.00 98.38 67 SER A CA 1
ATOM 542 C C . SER A 1 67 ? -14.674 6.733 19.512 1.00 98.38 67 SER A C 1
ATOM 544 O O . SER A 1 67 ? -15.286 6.403 20.523 1.00 98.38 67 SER A O 1
ATOM 546 N N . GLU A 1 68 ? -13.953 7.855 19.446 1.00 98.44 68 GLU A N 1
ATOM 547 C CA . GLU A 1 68 ? -13.809 8.840 20.522 1.00 98.44 68 GLU A CA 1
ATOM 548 C C . GLU A 1 68 ? -14.781 10.031 20.384 1.00 98.44 68 GLU A C 1
ATOM 550 O O . GLU A 1 68 ? -14.706 10.988 21.154 1.00 98.44 68 GLU A O 1
ATOM 555 N N . GLY A 1 69 ? -15.692 10.006 19.403 1.00 98.25 69 GLY A N 1
ATOM 556 C CA . GLY A 1 69 ? -16.674 11.071 19.161 1.00 98.25 69 GLY A CA 1
ATOM 557 C C . GLY A 1 69 ? -16.104 12.335 18.501 1.00 98.25 69 GLY A C 1
ATOM 558 O O . GLY A 1 69 ? -16.793 13.351 18.413 1.00 98.25 69 GLY A O 1
ATOM 559 N N . GLN A 1 70 ? -14.865 12.293 18.006 1.00 98.50 70 GLN A N 1
ATOM 560 C CA . GLN A 1 70 ? -14.153 13.431 17.415 1.00 98.50 70 GLN A CA 1
ATOM 561 C C . GLN A 1 70 ? -14.418 13.547 15.906 1.00 98.50 70 GLN A C 1
ATOM 563 O O . GLN A 1 70 ? -13.514 13.414 15.078 1.00 98.50 70 GLN A O 1
ATOM 568 N N . VAL A 1 71 ? -15.671 13.820 15.530 1.00 98.00 71 VAL A N 1
ATOM 569 C CA . VAL A 1 71 ? -16.138 13.792 14.126 1.00 98.00 71 VAL A CA 1
ATOM 570 C C . VAL A 1 71 ? -15.338 14.720 13.200 1.00 98.00 71 VAL A C 1
ATOM 572 O O . VAL A 1 71 ? -14.994 14.336 12.081 1.00 98.00 71 VAL A O 1
ATOM 575 N N . GLU A 1 72 ? -15.012 15.942 13.636 1.00 98.31 72 GLU A N 1
ATOM 576 C CA . GLU A 1 72 ? -14.245 16.881 12.801 1.00 98.31 72 GLU A CA 1
ATOM 577 C C . GLU A 1 72 ? -12.808 16.394 12.551 1.00 98.31 72 GLU A C 1
ATOM 579 O O . GLU A 1 72 ? -12.306 16.510 11.431 1.00 98.31 72 GLU A O 1
ATOM 584 N N . ILE A 1 73 ? -12.171 15.787 13.559 1.00 98.44 73 ILE A N 1
ATOM 585 C CA . ILE A 1 73 ? -10.823 15.216 13.437 1.00 98.44 73 ILE A CA 1
ATOM 586 C C . ILE A 1 73 ? -10.848 13.969 12.552 1.00 98.44 73 ILE A C 1
ATOM 588 O O . ILE A 1 73 ? -9.989 13.819 11.682 1.00 98.44 73 ILE A O 1
ATOM 592 N N . ALA A 1 74 ? -11.856 13.109 12.705 1.00 98.62 74 ALA A N 1
ATOM 593 C CA . ALA A 1 74 ? -12.028 11.950 11.837 1.00 98.62 74 ALA A CA 1
ATOM 594 C C . ALA A 1 74 ? -12.148 12.372 10.364 1.00 98.62 74 ALA A C 1
ATOM 596 O O . ALA A 1 74 ? -11.469 11.827 9.494 1.00 98.62 74 ALA A O 1
ATOM 597 N N . ASN A 1 75 ? -12.942 13.408 10.080 1.00 98.50 75 ASN A N 1
ATOM 598 C CA . ASN A 1 75 ? -13.080 13.958 8.730 1.00 98.50 75 ASN A CA 1
ATOM 599 C C . ASN A 1 75 ? -11.777 14.556 8.190 1.00 98.50 75 ASN A C 1
ATOM 601 O O . ASN A 1 75 ? -11.474 14.374 7.009 1.00 98.50 75 ASN A O 1
ATOM 605 N N . LEU A 1 76 ? -10.986 15.222 9.035 1.00 98.38 76 LEU A N 1
ATOM 606 C CA . LEU A 1 76 ? -9.665 15.715 8.650 1.00 98.38 76 LEU A CA 1
ATOM 607 C C . LEU A 1 76 ? -8.732 14.563 8.251 1.00 98.38 76 LEU A C 1
ATOM 609 O O . LEU A 1 76 ? -8.099 14.633 7.198 1.00 98.38 76 LEU A O 1
ATOM 613 N N . PHE A 1 77 ? -8.682 13.487 9.040 1.00 98.69 77 PHE A N 1
ATOM 614 C CA . PHE A 1 77 ? -7.864 12.318 8.714 1.00 98.69 77 PHE A CA 1
ATOM 615 C C . PHE A 1 77 ? -8.321 11.616 7.434 1.00 98.69 77 PHE A C 1
ATOM 617 O O . PHE A 1 77 ? -7.478 11.251 6.617 1.00 98.69 77 PHE A O 1
ATOM 624 N N . ARG A 1 78 ? -9.633 11.486 7.198 1.00 98.50 78 ARG A N 1
ATOM 625 C CA . ARG A 1 78 ? -10.156 10.945 5.929 1.00 98.50 78 ARG A CA 1
ATOM 626 C C . ARG A 1 78 ? -9.727 11.789 4.732 1.00 98.50 78 ARG A C 1
ATOM 628 O O . ARG A 1 78 ? -9.265 11.241 3.735 1.00 98.50 78 ARG A O 1
ATOM 635 N N . ALA A 1 79 ? -9.846 13.114 4.835 1.00 98.19 79 ALA A N 1
ATOM 636 C CA . ALA A 1 79 ? -9.416 14.020 3.775 1.00 98.19 79 ALA A CA 1
ATOM 637 C C . ALA A 1 79 ? -7.902 13.917 3.526 1.00 98.19 79 ALA A C 1
ATOM 639 O O . ALA A 1 79 ? -7.471 13.842 2.378 1.00 98.19 79 ALA A O 1
ATOM 640 N N . ALA A 1 80 ? -7.099 13.846 4.591 1.00 97.81 80 ALA A N 1
ATOM 641 C CA . ALA A 1 80 ? -5.653 13.671 4.487 1.00 97.81 80 ALA A CA 1
ATOM 642 C C . ALA A 1 80 ? -5.270 12.321 3.856 1.00 97.81 80 ALA A C 1
ATOM 644 O O . ALA A 1 80 ? -4.366 12.279 3.026 1.00 97.81 80 ALA A O 1
ATOM 645 N N . ALA A 1 81 ? -5.968 11.233 4.203 1.00 98.19 81 ALA A N 1
ATOM 646 C CA . ALA A 1 81 ? -5.751 9.922 3.596 1.00 98.19 81 ALA A CA 1
ATOM 647 C C . ALA A 1 81 ? -6.030 9.942 2.088 1.00 98.19 81 ALA A C 1
ATOM 649 O O . ALA A 1 81 ? -5.258 9.371 1.327 1.00 98.19 81 ALA A O 1
ATOM 650 N N . LYS A 1 82 ? -7.091 10.637 1.653 1.00 97.38 82 LYS A N 1
ATOM 651 C CA . LYS A 1 82 ? -7.422 10.767 0.227 1.00 97.38 82 LYS A CA 1
ATOM 652 C C . LYS A 1 82 ? -6.369 11.558 -0.552 1.00 97.38 82 LYS A C 1
ATOM 654 O O . LYS A 1 82 ? -6.042 11.191 -1.673 1.00 97.38 82 LYS A O 1
ATOM 659 N N . VAL A 1 83 ? -5.824 12.621 0.040 1.00 94.56 83 VAL A N 1
ATOM 660 C CA . VAL A 1 83 ? -4.728 13.389 -0.573 1.00 94.56 83 VAL A CA 1
ATOM 661 C C . VAL A 1 83 ? -3.462 12.535 -0.691 1.00 94.56 83 VAL A C 1
ATOM 663 O O . VAL A 1 83 ? -2.833 12.531 -1.743 1.00 94.56 83 VAL A O 1
ATOM 666 N N . ALA A 1 84 ? -3.111 11.783 0.358 1.00 96.62 84 ALA A N 1
ATOM 667 C CA . ALA A 1 84 ? -1.969 10.868 0.322 1.00 96.62 84 ALA A CA 1
ATOM 668 C C . ALA A 1 84 ? -2.153 9.756 -0.725 1.00 96.62 84 ALA A C 1
ATOM 670 O O . ALA A 1 84 ? -1.204 9.397 -1.410 1.00 96.62 84 ALA A O 1
ATOM 671 N N . GLU A 1 85 ? -3.379 9.256 -0.895 1.00 96.19 85 GLU A N 1
ATOM 672 C CA . GLU A 1 85 ? -3.727 8.271 -1.925 1.00 96.19 85 GLU A CA 1
ATOM 673 C C . GLU A 1 85 ? -3.481 8.842 -3.326 1.00 96.19 85 GLU A C 1
ATOM 675 O O . GLU A 1 85 ? -2.756 8.227 -4.107 1.00 96.19 85 GLU A O 1
ATOM 680 N N . ASP A 1 86 ? -3.961 10.061 -3.596 1.00 94.19 86 ASP A N 1
ATOM 681 C CA . ASP A 1 86 ? -3.734 10.755 -4.872 1.00 94.19 86 ASP A CA 1
ATOM 682 C C . ASP A 1 86 ? -2.236 10.997 -5.139 1.00 94.19 86 ASP A C 1
ATOM 684 O O . ASP A 1 86 ? -1.759 10.794 -6.256 1.00 94.19 86 ASP A O 1
ATOM 688 N N . HIS A 1 87 ? -1.468 11.389 -4.116 1.00 93.00 87 HIS A N 1
ATOM 689 C CA . HIS A 1 87 ? -0.018 11.563 -4.236 1.00 93.00 87 HIS A CA 1
ATOM 690 C C . HIS A 1 87 ? 0.708 10.233 -4.478 1.00 93.00 87 HIS A C 1
ATOM 692 O O . HIS A 1 87 ? 1.586 10.166 -5.335 1.00 93.00 87 HIS A O 1
ATOM 698 N N . SER A 1 88 ? 0.341 9.174 -3.751 1.00 94.88 88 SER A N 1
ATOM 699 C CA . SER A 1 88 ? 0.948 7.848 -3.901 1.00 94.88 88 SER A CA 1
ATOM 700 C C . SER A 1 88 ? 0.700 7.264 -5.293 1.00 94.88 88 SER A C 1
ATOM 702 O O . SER A 1 88 ? 1.648 6.790 -5.913 1.00 94.88 88 SER A O 1
ATOM 704 N N . ALA A 1 89 ? -0.520 7.391 -5.829 1.00 93.25 89 ALA A N 1
ATOM 705 C CA . ALA A 1 89 ? -0.844 6.986 -7.195 1.00 93.25 89 ALA A CA 1
ATOM 706 C C . ALA A 1 89 ? -0.010 7.776 -8.211 1.00 93.25 89 ALA A C 1
ATOM 708 O O . ALA A 1 89 ? 0.629 7.193 -9.082 1.00 93.25 89 ALA A O 1
ATOM 709 N N . GLY A 1 90 ? 0.088 9.096 -8.020 1.00 90.00 90 GLY A N 1
ATOM 710 C CA . GLY A 1 90 ? 0.913 9.940 -8.874 1.00 90.00 90 GLY A CA 1
ATOM 711 C C . GLY A 1 90 ? 2.403 9.612 -8.830 1.00 90.00 90 GLY A C 1
ATOM 712 O O . GLY A 1 90 ? 3.066 9.834 -9.829 1.00 90.00 90 GLY A O 1
ATOM 713 N N . HIS A 1 91 ? 2.952 9.089 -7.729 1.00 93.62 91 HIS A N 1
ATOM 714 C CA . HIS A 1 91 ? 4.328 8.576 -7.703 1.00 93.62 91 HIS A CA 1
ATOM 715 C C . HIS A 1 91 ? 4.452 7.226 -8.409 1.00 93.62 91 HIS A C 1
ATOM 717 O O . HIS A 1 91 ? 5.415 7.019 -9.147 1.00 93.62 91 HIS A O 1
ATOM 723 N N . LEU A 1 92 ? 3.484 6.333 -8.194 1.00 93.81 92 LEU A N 1
ATOM 724 C CA . LEU A 1 92 ? 3.469 5.001 -8.786 1.00 93.81 92 LEU A CA 1
ATOM 725 C C . LEU A 1 92 ? 3.458 5.065 -10.318 1.00 93.81 92 LEU A C 1
ATOM 727 O O . LEU A 1 92 ? 4.212 4.333 -10.945 1.00 93.81 92 LEU A O 1
ATOM 731 N N . ASP A 1 93 ? 2.730 6.016 -10.907 1.00 90.19 93 ASP A N 1
ATOM 732 C CA . ASP A 1 93 ? 2.711 6.237 -12.359 1.00 90.19 93 ASP A CA 1
ATOM 733 C C . ASP A 1 93 ? 4.113 6.472 -12.959 1.00 90.19 93 ASP A C 1
ATOM 735 O O . ASP A 1 93 ? 4.404 5.991 -14.049 1.00 90.19 93 ASP A O 1
ATOM 739 N N . PHE A 1 94 ? 5.011 7.176 -12.253 1.00 91.06 94 PHE A N 1
ATOM 740 C CA . PHE A 1 94 ? 6.399 7.359 -12.709 1.00 91.06 94 PHE A CA 1
ATOM 741 C C . PHE A 1 94 ? 7.230 6.093 -12.495 1.00 91.06 94 PHE A C 1
ATOM 743 O O . PHE A 1 94 ? 8.124 5.805 -13.282 1.00 91.06 94 PHE A O 1
ATOM 750 N N . LEU A 1 95 ? 6.984 5.371 -11.400 1.00 93.50 95 LEU A N 1
ATOM 751 C CA . LEU A 1 95 ? 7.756 4.185 -11.033 1.00 93.50 95 LEU A CA 1
ATOM 752 C C . LEU A 1 95 ? 7.477 3.020 -11.987 1.00 93.50 95 LEU A C 1
ATOM 754 O O . LEU A 1 95 ? 8.420 2.354 -12.398 1.00 93.50 95 LEU A O 1
ATOM 758 N N . LEU A 1 96 ? 6.224 2.846 -12.418 1.00 92.50 96 LEU A N 1
ATOM 759 C CA . LEU A 1 96 ? 5.816 1.790 -13.351 1.00 92.50 96 LEU A CA 1
ATOM 760 C C . LEU A 1 96 ? 6.379 1.963 -14.776 1.00 92.50 96 LEU A C 1
ATOM 762 O O . LEU A 1 96 ? 6.392 0.997 -15.534 1.00 92.50 96 LEU A O 1
ATOM 766 N N . GLU A 1 97 ? 6.909 3.142 -15.137 1.00 88.06 97 GLU A N 1
ATOM 767 C CA . GLU A 1 97 ? 7.739 3.305 -16.348 1.00 88.06 97 GLU A CA 1
ATOM 768 C C . GLU A 1 97 ? 9.065 2.528 -16.248 1.00 88.06 97 GLU A C 1
ATOM 770 O O . GLU A 1 97 ? 9.689 2.231 -17.267 1.00 88.06 97 GLU A O 1
ATOM 775 N N . VAL A 1 98 ? 9.516 2.236 -15.022 1.00 92.12 98 VAL A N 1
ATOM 776 C CA . VAL A 1 98 ? 10.711 1.439 -14.739 1.00 92.12 98 VAL A CA 1
ATOM 777 C C . VAL A 1 98 ? 10.319 0.010 -14.405 1.00 92.12 98 VAL A C 1
ATOM 779 O O . VAL A 1 98 ? 10.685 -0.862 -15.175 1.00 92.12 98 VAL A O 1
ATOM 782 N N . ASN A 1 99 ? 9.637 -0.204 -13.273 1.00 94.69 99 ASN A N 1
ATOM 783 C CA . ASN A 1 99 ? 9.158 -1.485 -12.736 1.00 94.69 99 ASN A CA 1
ATOM 784 C C . ASN A 1 99 ? 8.240 -1.223 -11.524 1.00 94.69 99 ASN A C 1
ATOM 786 O O . ASN A 1 99 ? 8.223 -0.126 -10.960 1.00 94.69 99 ASN A O 1
ATOM 790 N N . ASP A 1 100 ? 7.526 -2.245 -11.059 1.00 96.50 100 ASP A N 1
ATOM 791 C CA . ASP A 1 100 ? 6.840 -2.212 -9.769 1.00 96.50 100 ASP A CA 1
ATOM 792 C C . ASP A 1 100 ? 7.863 -1.983 -8.632 1.00 96.50 100 ASP A C 1
ATOM 794 O O . ASP A 1 100 ? 8.806 -2.764 -8.466 1.00 96.50 100 ASP A O 1
ATOM 798 N N . PRO A 1 101 ? 7.718 -0.918 -7.821 1.00 96.00 101 PRO A N 1
ATOM 799 C CA . PRO A 1 101 ? 8.686 -0.594 -6.779 1.00 96.00 101 PRO A CA 1
ATOM 800 C C . PRO A 1 101 ? 8.718 -1.593 -5.612 1.00 96.00 101 PRO A C 1
ATOM 802 O O . PRO A 1 101 ? 9.686 -1.551 -4.841 1.00 96.00 101 PRO A O 1
ATOM 805 N N . ALA A 1 102 ? 7.685 -2.428 -5.452 1.00 94.81 102 ALA A N 1
ATOM 806 C CA . ALA A 1 102 ? 7.573 -3.429 -4.395 1.00 94.81 102 ALA A CA 1
ATOM 807 C C . ALA A 1 102 ? 8.203 -4.771 -4.793 1.00 94.81 102 ALA A C 1
ATOM 809 O O . ALA A 1 102 ? 8.903 -5.371 -3.979 1.00 94.81 102 ALA A O 1
ATOM 810 N N . THR A 1 103 ? 7.988 -5.222 -6.030 1.00 95.44 103 THR A N 1
ATOM 811 C CA . THR A 1 103 ? 8.444 -6.542 -6.509 1.00 95.44 103 THR A CA 1
ATOM 812 C C . THR A 1 103 ? 9.684 -6.464 -7.397 1.00 95.44 103 THR A C 1
ATOM 814 O O . THR A 1 103 ? 10.477 -7.400 -7.431 1.00 95.44 103 THR A O 1
ATOM 817 N N . GLY A 1 104 ? 9.881 -5.340 -8.091 1.00 95.25 104 GLY A N 1
ATOM 818 C CA . GLY A 1 104 ? 10.892 -5.183 -9.133 1.00 95.25 104 GLY A CA 1
ATOM 819 C C . GLY A 1 104 ? 10.481 -5.738 -10.499 1.00 95.25 104 GLY A C 1
ATOM 820 O O . GLY A 1 104 ? 11.281 -5.635 -11.426 1.00 95.25 104 GLY A O 1
ATOM 821 N N . GLU A 1 105 ? 9.270 -6.283 -10.634 1.00 95.75 105 GLU A N 1
ATOM 822 C CA . GLU A 1 105 ? 8.739 -6.838 -11.884 1.00 95.75 105 GLU A CA 1
ATOM 823 C C . GLU A 1 105 ? 8.283 -5.742 -12.857 1.00 95.75 105 GLU A C 1
ATOM 825 O O . GLU A 1 105 ? 7.923 -4.632 -12.454 1.00 95.75 105 GLU A O 1
ATOM 830 N N . VAL A 1 106 ? 8.266 -6.057 -14.153 1.00 94.12 106 VAL A N 1
ATOM 831 C CA . VAL A 1 106 ? 7.719 -5.152 -15.174 1.00 94.12 106 VAL A CA 1
ATOM 832 C C . VAL A 1 106 ? 6.196 -5.128 -15.042 1.00 94.12 106 VAL A C 1
ATOM 834 O O . VAL A 1 106 ? 5.544 -6.152 -15.201 1.00 94.12 106 VAL A O 1
ATOM 837 N N . ALA A 1 107 ? 5.624 -3.952 -14.786 1.00 94.06 107 ALA A N 1
ATOM 838 C CA . ALA A 1 107 ? 4.184 -3.770 -14.574 1.00 94.06 107 ALA A CA 1
ATOM 839 C C . ALA A 1 107 ? 3.638 -2.559 -15.355 1.00 94.06 107 ALA A C 1
ATOM 841 O O . ALA A 1 107 ? 2.872 -1.745 -14.838 1.00 94.06 107 ALA A O 1
ATOM 842 N N . SER A 1 108 ? 4.092 -2.409 -16.603 1.00 86.62 108 SER A N 1
ATOM 843 C CA . SER A 1 108 ? 3.757 -1.279 -17.480 1.00 86.62 108 SER A CA 1
ATOM 844 C C . SER A 1 108 ? 2.417 -1.431 -18.213 1.00 86.62 108 SER A C 1
ATOM 846 O O . SER A 1 108 ? 1.891 -0.446 -18.735 1.00 86.62 108 SER A O 1
ATOM 848 N N . ASP A 1 109 ? 1.840 -2.631 -18.227 1.00 88.75 109 ASP A N 1
ATOM 849 C CA . ASP A 1 109 ? 0.509 -2.939 -18.744 1.00 88.75 109 ASP A CA 1
ATOM 850 C C . ASP A 1 109 ? -0.272 -3.838 -17.771 1.00 88.75 109 ASP A C 1
ATOM 852 O O . ASP A 1 109 ? 0.208 -4.188 -16.692 1.00 88.75 109 ASP A O 1
ATOM 856 N N . LEU A 1 110 ? -1.523 -4.156 -18.118 1.00 90.69 110 LEU A N 1
ATOM 857 C CA . LEU A 1 110 ? -2.411 -4.913 -17.234 1.00 90.69 110 LEU A CA 1
ATOM 858 C C . LEU A 1 110 ? -1.884 -6.325 -16.947 1.00 90.69 110 LEU A C 1
ATOM 860 O O . LEU A 1 110 ? -1.997 -6.780 -15.810 1.00 90.69 110 LEU A O 1
ATOM 864 N N . ASP A 1 111 ? -1.308 -6.991 -17.945 1.00 91.94 111 ASP A N 1
ATOM 865 C CA . ASP A 1 111 ? -0.794 -8.351 -17.793 1.00 91.94 111 ASP A CA 1
ATOM 866 C C . ASP A 1 111 ? 0.438 -8.348 -16.878 1.00 91.94 111 ASP A C 1
ATOM 868 O O . ASP A 1 111 ? 0.469 -9.086 -15.895 1.00 91.94 111 ASP A O 1
ATOM 872 N N . GLY A 1 112 ? 1.376 -7.415 -17.076 1.00 92.50 112 GLY A N 1
ATOM 873 C CA . GLY A 1 112 ? 2.514 -7.229 -16.173 1.00 92.50 112 GLY A CA 1
ATOM 874 C C . GLY A 1 112 ? 2.103 -6.845 -14.745 1.00 92.50 112 GLY A C 1
ATOM 875 O O . GLY A 1 112 ? 2.717 -7.283 -13.772 1.00 92.50 112 GLY A O 1
ATOM 876 N N . MET A 1 113 ? 1.026 -6.068 -14.574 1.00 94.06 113 MET A N 1
ATOM 877 C CA . MET A 1 113 ? 0.470 -5.778 -13.244 1.00 94.06 113 MET A CA 1
ATOM 878 C C . MET A 1 113 ? -0.088 -7.037 -12.560 1.00 94.06 113 MET A C 1
ATOM 880 O O . MET A 1 113 ? 0.089 -7.198 -11.349 1.00 94.06 113 MET A O 1
ATOM 884 N N . LEU A 1 114 ? -0.757 -7.924 -13.307 1.00 94.50 114 LEU A N 1
ATOM 885 C CA . LEU A 1 114 ? -1.256 -9.203 -12.787 1.00 94.50 114 LEU A CA 1
ATOM 886 C C . LEU A 1 114 ? -0.102 -10.142 -12.420 1.00 94.50 114 LEU A C 1
ATOM 888 O O . LEU A 1 114 ? -0.129 -10.734 -11.336 1.00 94.50 114 LEU A O 1
ATOM 892 N N . ASP A 1 115 ? 0.921 -10.220 -13.269 1.00 93.38 115 ASP A N 1
ATOM 893 C CA . ASP A 1 115 ? 2.122 -11.022 -13.033 1.00 93.38 115 ASP A CA 1
ATOM 894 C C . ASP A 1 115 ? 2.889 -10.528 -11.802 1.00 93.38 115 ASP A C 1
ATOM 896 O O . ASP A 1 115 ? 3.188 -11.323 -10.905 1.00 93.38 115 ASP A O 1
ATOM 900 N N . SER A 1 116 ? 3.116 -9.214 -11.683 1.00 95.62 116 SER A N 1
ATOM 901 C CA . SER A 1 116 ? 3.751 -8.612 -10.503 1.00 95.62 116 SER A CA 1
ATOM 902 C C . SER A 1 116 ? 2.971 -8.920 -9.220 1.00 95.62 116 SER A C 1
ATOM 904 O O . SER A 1 116 ? 3.541 -9.381 -8.226 1.00 95.62 116 SER A O 1
ATOM 906 N N . ALA A 1 117 ? 1.645 -8.742 -9.235 1.00 95.38 117 ALA A N 1
ATOM 907 C CA . ALA A 1 117 ? 0.800 -9.029 -8.078 1.00 95.38 117 ALA A CA 1
ATOM 908 C C . ALA A 1 117 ? 0.821 -10.522 -7.700 1.00 95.38 117 ALA A C 1
ATOM 910 O O . ALA A 1 117 ? 0.868 -10.871 -6.513 1.00 95.38 117 ALA A O 1
ATOM 911 N N . SER A 1 118 ? 0.819 -11.415 -8.691 1.00 94.06 118 SER A N 1
ATOM 912 C CA . SER A 1 118 ? 0.940 -12.854 -8.464 1.00 94.06 118 SER A CA 1
ATOM 913 C C . SER A 1 118 ? 2.291 -13.225 -7.851 1.00 94.06 118 SER A C 1
ATOM 915 O O . SER A 1 118 ? 2.331 -13.951 -6.852 1.00 94.06 118 SER A O 1
ATOM 917 N N . PHE A 1 119 ? 3.383 -12.689 -8.400 1.00 94.12 119 PHE A N 1
ATOM 918 C CA . PHE A 1 119 ? 4.742 -12.912 -7.915 1.00 94.12 119 PHE A CA 1
ATOM 919 C C . PHE A 1 119 ? 4.908 -12.439 -6.468 1.00 94.12 119 PHE A C 1
ATOM 921 O O . PHE A 1 119 ? 5.336 -13.214 -5.608 1.00 94.12 119 PHE A O 1
ATOM 928 N N . GLY A 1 120 ? 4.501 -11.199 -6.177 1.00 95.06 120 GLY A N 1
ATOM 929 C CA . GLY A 1 120 ? 4.599 -10.612 -4.843 1.00 95.06 120 GLY A CA 1
ATOM 930 C C . GLY A 1 120 ? 3.826 -11.423 -3.805 1.00 95.06 120 GLY A C 1
ATOM 931 O O . GLY A 1 120 ? 4.398 -11.878 -2.816 1.00 95.06 120 GLY A O 1
ATOM 932 N N . THR A 1 121 ? 2.546 -11.705 -4.062 1.00 94.56 121 THR A N 1
ATOM 933 C CA . THR A 1 121 ? 1.714 -12.481 -3.124 1.00 94.56 121 THR A CA 1
ATOM 934 C C . THR A 1 121 ? 2.216 -13.916 -2.931 1.00 94.56 121 THR A C 1
ATOM 936 O O . THR A 1 121 ? 2.134 -14.454 -1.826 1.00 94.56 121 THR A O 1
ATOM 939 N N . LYS A 1 122 ? 2.802 -14.541 -3.961 1.00 93.38 122 LYS A N 1
ATOM 940 C CA . LYS A 1 122 ? 3.443 -15.854 -3.824 1.00 93.38 122 LYS A CA 1
ATOM 941 C C . LYS A 1 122 ? 4.654 -15.795 -2.895 1.00 93.38 122 LYS A C 1
ATOM 943 O O . LYS A 1 122 ? 4.767 -16.620 -1.992 1.00 93.38 122 LYS A O 1
ATOM 948 N N . HIS A 1 123 ? 5.548 -14.829 -3.105 1.00 93.81 123 HIS A N 1
ATOM 949 C CA . HIS A 1 123 ? 6.729 -14.648 -2.262 1.00 93.81 123 HIS A CA 1
ATOM 950 C C . HIS A 1 123 ? 6.341 -14.367 -0.802 1.00 93.81 123 HIS A C 1
ATOM 952 O O . HIS A 1 123 ? 6.886 -14.984 0.118 1.00 93.81 123 HIS A O 1
ATOM 958 N N . GLU A 1 124 ? 5.347 -13.502 -0.587 1.00 93.69 124 GLU A N 1
ATOM 959 C CA . GLU A 1 124 ? 4.830 -13.203 0.748 1.00 93.69 124 GLU A CA 1
ATOM 960 C C . GLU A 1 124 ? 4.273 -14.448 1.453 1.00 93.69 124 GLU A C 1
ATOM 962 O O . GLU A 1 124 ? 4.562 -14.675 2.631 1.00 93.69 124 GLU A O 1
ATOM 967 N N . GLY A 1 125 ? 3.481 -15.250 0.733 1.00 91.25 125 GLY A N 1
ATOM 968 C CA . GLY A 1 125 ? 2.825 -16.445 1.262 1.00 91.25 125 GLY A CA 1
ATOM 969 C C . GLY A 1 125 ? 3.774 -17.611 1.539 1.00 91.25 125 GLY A C 1
ATOM 970 O O . GLY A 1 125 ? 3.660 -18.266 2.575 1.00 91.25 125 GLY A O 1
ATOM 971 N N . ASP A 1 126 ? 4.718 -17.866 0.636 1.00 91.75 126 ASP A N 1
ATOM 972 C CA . ASP A 1 126 ? 5.582 -19.045 0.722 1.00 91.75 126 ASP A CA 1
ATOM 973 C C . ASP A 1 126 ? 6.814 -18.816 1.604 1.00 91.75 126 ASP A C 1
ATOM 975 O O . ASP A 1 126 ? 7.318 -19.764 2.211 1.00 91.75 126 ASP A O 1
ATOM 979 N N . GLN A 1 127 ? 7.309 -17.578 1.684 1.00 92.81 127 GLN A N 1
ATOM 980 C CA . GLN A 1 127 ? 8.592 -17.268 2.319 1.00 92.81 127 GLN A CA 1
ATOM 981 C C . GLN A 1 127 ? 8.443 -16.213 3.416 1.00 92.81 127 GLN A C 1
ATOM 983 O O . GLN A 1 127 ? 8.562 -16.540 4.598 1.00 92.81 127 GLN A O 1
ATOM 988 N N . MET A 1 128 ? 8.132 -14.968 3.046 1.00 96.62 128 MET A N 1
ATOM 989 C CA . MET A 1 128 ? 8.282 -13.813 3.939 1.00 96.62 128 MET A CA 1
ATOM 990 C C . MET A 1 128 ? 7.490 -13.953 5.247 1.00 96.62 128 MET A C 1
ATOM 992 O O . MET A 1 128 ? 8.052 -13.820 6.334 1.00 96.62 128 MET A O 1
ATOM 996 N N . TYR A 1 129 ? 6.187 -14.249 5.173 1.00 97.81 129 TYR A N 1
ATOM 997 C CA . TYR A 1 129 ? 5.369 -14.330 6.384 1.00 97.81 129 TYR A CA 1
ATOM 998 C C . TYR A 1 129 ? 5.685 -15.557 7.247 1.00 97.81 129 TYR A C 1
ATOM 1000 O O . TYR A 1 129 ? 5.550 -15.480 8.468 1.00 97.81 129 TYR A O 1
ATOM 1008 N N . ASN A 1 130 ? 6.173 -16.651 6.659 1.00 95.12 130 ASN A N 1
ATOM 1009 C CA . ASN A 1 130 ? 6.613 -17.822 7.422 1.00 95.12 130 ASN A CA 1
ATOM 1010 C C . ASN A 1 130 ? 7.891 -17.513 8.221 1.00 95.12 130 ASN A C 1
ATOM 1012 O O . ASN A 1 130 ? 7.990 -17.858 9.400 1.00 95.12 130 ASN A O 1
ATOM 1016 N N . GLU A 1 131 ? 8.848 -16.800 7.619 1.00 97.88 131 GLU A N 1
ATOM 1017 C CA . GLU A 1 131 ? 10.062 -16.336 8.304 1.00 97.88 131 GLU A CA 1
ATOM 1018 C C . GLU A 1 131 ? 9.743 -15.325 9.416 1.00 97.88 131 GLU A C 1
ATOM 1020 O O . GLU A 1 131 ? 10.312 -15.388 10.513 1.00 97.88 131 GLU A O 1
ATOM 1025 N N . PHE A 1 132 ? 8.788 -14.422 9.171 1.00 98.38 132 PHE A N 1
ATOM 1026 C CA . PHE A 1 132 ? 8.329 -13.466 10.179 1.00 98.38 132 PHE A CA 1
ATOM 1027 C C . PHE A 1 132 ? 7.629 -14.159 11.348 1.00 98.38 132 PHE A C 1
ATOM 1029 O O . PHE A 1 132 ? 7.890 -13.812 12.500 1.00 98.38 132 PHE A O 1
ATOM 1036 N N . ALA A 1 133 ? 6.798 -15.171 11.082 1.00 98.38 133 ALA A N 1
ATOM 1037 C CA . ALA A 1 133 ? 6.167 -15.970 12.126 1.00 98.38 133 ALA A CA 1
ATOM 1038 C C . ALA A 1 133 ? 7.203 -16.693 12.996 1.00 98.38 133 ALA A C 1
ATOM 1040 O O . ALA A 1 133 ? 7.126 -16.643 14.224 1.00 98.38 133 ALA A O 1
ATOM 1041 N N . GLN A 1 134 ? 8.216 -17.310 12.376 1.00 98.31 134 GLN A N 1
ATOM 1042 C CA . GLN A 1 134 ? 9.291 -17.976 13.112 1.00 98.31 134 GLN A CA 1
ATOM 1043 C C . GLN A 1 134 ? 10.085 -16.994 13.981 1.00 98.31 134 GLN A C 1
ATOM 1045 O O . GLN A 1 134 ? 10.401 -17.309 15.128 1.00 98.31 134 GLN A O 1
ATOM 1050 N N . THR A 1 135 ? 10.383 -15.803 13.458 1.00 98.62 135 THR A N 1
ATOM 1051 C CA . THR A 1 135 ? 11.065 -14.740 14.211 1.00 98.62 135 THR A CA 1
ATOM 1052 C C . THR A 1 135 ? 10.223 -14.294 15.407 1.00 98.62 135 THR A C 1
ATOM 1054 O O . THR A 1 135 ? 10.712 -14.311 16.533 1.00 98.62 135 THR A O 1
ATOM 1057 N N . ALA A 1 136 ? 8.934 -14.004 15.199 1.00 98.69 136 ALA A N 1
ATOM 1058 C CA . ALA A 1 136 ? 8.019 -13.614 16.271 1.00 98.69 136 ALA A CA 1
ATOM 1059 C C . ALA A 1 136 ? 7.921 -14.686 17.370 1.00 98.69 136 ALA A C 1
ATOM 1061 O O . ALA A 1 136 ? 7.941 -14.359 18.555 1.00 98.69 136 ALA A O 1
ATOM 1062 N N . ARG A 1 137 ? 7.896 -15.969 16.992 1.00 98.38 137 ARG A N 1
ATOM 1063 C CA . ARG A 1 137 ? 7.884 -17.092 17.938 1.0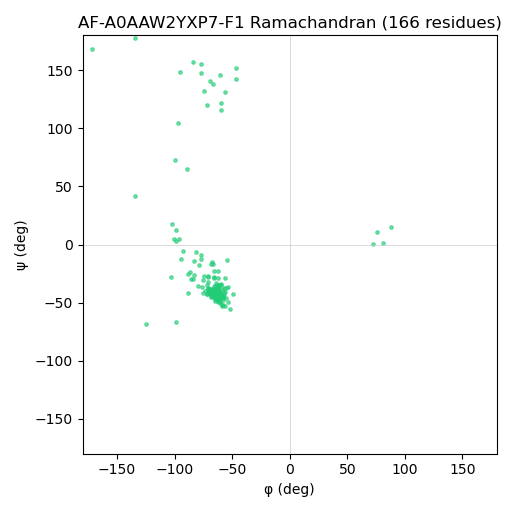0 98.38 137 ARG A CA 1
ATOM 1064 C C . ARG A 1 137 ? 9.189 -17.209 18.728 1.00 98.38 137 ARG A C 1
ATOM 1066 O O . ARG A 1 137 ? 9.146 -17.436 19.935 1.00 98.38 137 ARG A O 1
ATOM 1073 N N . ASN A 1 138 ? 10.337 -17.012 18.080 1.00 98.50 138 ASN A N 1
ATOM 1074 C CA . ASN A 1 138 ? 11.641 -16.994 18.753 1.00 98.50 138 ASN A CA 1
ATOM 1075 C C . ASN A 1 138 ? 11.745 -15.851 19.776 1.00 98.50 138 ASN A C 1
ATOM 1077 O O . ASN A 1 138 ? 12.341 -16.032 20.837 1.00 98.50 138 ASN A O 1
ATOM 1081 N N . ASP A 1 139 ? 11.125 -14.712 19.473 1.00 98.56 139 ASP A N 1
ATOM 1082 C CA . ASP A 1 139 ? 11.080 -13.539 20.349 1.00 98.56 139 ASP A CA 1
ATOM 1083 C C . ASP A 1 139 ? 10.000 -13.644 21.451 1.00 98.56 139 ASP A C 1
ATOM 1085 O O . ASP A 1 139 ? 9.942 -12.802 22.348 1.00 98.56 139 ASP A O 1
ATOM 1089 N N . GLY A 1 140 ? 9.160 -14.688 21.423 1.00 98.38 140 GLY A N 1
ATOM 1090 C CA . GLY A 1 140 ? 8.113 -14.946 22.418 1.00 98.38 140 GLY A CA 1
ATOM 1091 C C . GLY A 1 140 ? 6.758 -14.275 22.145 1.00 98.38 140 GLY A C 1
ATOM 1092 O O . GLY A 1 140 ? 5.921 -14.220 23.046 1.00 98.38 140 GLY A O 1
ATOM 1093 N N . PHE A 1 141 ? 6.518 -13.781 20.926 1.00 98.69 141 PHE A N 1
ATOM 1094 C CA . PHE A 1 141 ? 5.269 -13.140 20.493 1.00 98.69 141 PHE A CA 1
ATOM 1095 C C . PHE A 1 141 ? 4.373 -14.107 19.701 1.00 98.69 141 PHE A C 1
ATOM 1097 O O . PHE A 1 141 ? 4.241 -14.002 18.478 1.00 98.69 141 PHE A O 1
ATOM 1104 N N . GLU A 1 142 ? 3.761 -15.074 20.391 1.00 98.44 142 GLU A N 1
ATOM 1105 C CA . GLU A 1 142 ? 2.966 -16.127 19.735 1.00 98.44 142 GLU A CA 1
ATOM 1106 C C . GLU A 1 142 ? 1.742 -15.576 18.982 1.00 98.44 142 GLU A C 1
ATOM 1108 O O . GLU A 1 142 ? 1.432 -16.030 17.885 1.00 98.44 142 GLU A O 1
ATOM 1113 N N . ASP A 1 143 ? 1.078 -14.547 19.511 1.00 98.50 143 ASP A N 1
ATOM 1114 C CA . ASP A 1 143 ? -0.081 -13.916 18.868 1.00 98.50 143 ASP A CA 1
ATOM 1115 C C . ASP A 1 143 ? 0.280 -13.225 17.541 1.00 98.50 143 ASP A C 1
ATOM 1117 O O . ASP A 1 143 ? -0.480 -13.287 16.569 1.00 98.50 143 ASP A O 1
ATOM 1121 N N . ILE A 1 144 ? 1.464 -12.612 17.472 1.00 98.50 144 ILE A N 1
ATOM 1122 C CA . ILE A 1 144 ? 2.016 -12.030 16.244 1.00 98.50 144 ILE A CA 1
ATOM 1123 C C . ILE A 1 144 ? 2.434 -13.134 15.264 1.00 98.50 144 ILE A C 1
ATOM 1125 O O . ILE A 1 144 ? 2.191 -13.004 14.062 1.00 98.50 144 ILE A O 1
ATOM 1129 N N . ALA A 1 145 ? 3.017 -14.232 15.753 1.00 98.62 145 ALA A N 1
ATOM 1130 C CA . ALA A 1 145 ? 3.380 -15.370 14.913 1.00 98.62 145 ALA A CA 1
ATOM 1131 C C . ALA A 1 145 ? 2.146 -15.983 14.230 1.00 98.62 145 ALA A C 1
ATOM 1133 O O . ALA A 1 145 ? 2.116 -16.111 13.004 1.00 98.62 145 ALA A O 1
ATOM 1134 N N . GLU A 1 146 ? 1.085 -16.256 14.995 1.00 98.19 146 GLU A N 1
ATOM 1135 C CA . GLU A 1 146 ? -0.192 -16.738 14.456 1.00 98.19 146 GLU A CA 1
ATOM 1136 C C . GLU A 1 146 ? -0.813 -15.755 13.455 1.00 98.19 146 GLU A C 1
ATOM 1138 O O . GLU A 1 146 ? -1.479 -16.158 12.494 1.00 98.19 146 GLU A O 1
ATOM 1143 N N . TRP A 1 147 ? -0.642 -14.450 13.681 1.00 98.19 147 TRP A N 1
ATOM 1144 C CA . TRP A 1 147 ? -1.103 -13.435 12.743 1.00 98.19 147 TRP A CA 1
ATOM 1145 C C . TRP A 1 147 ? -0.357 -13.524 11.408 1.00 98.19 147 TRP A C 1
ATOM 1147 O O . TRP A 1 147 ? -1.003 -13.550 10.359 1.00 98.19 147 TRP A O 1
ATOM 1157 N N . PHE A 1 148 ? 0.972 -13.643 11.424 1.00 98.44 148 PHE A N 1
ATOM 1158 C CA . PHE A 1 148 ? 1.757 -13.813 10.202 1.00 98.44 148 PHE A CA 1
ATOM 1159 C C . PHE A 1 148 ? 1.416 -15.110 9.454 1.00 98.44 148 PHE A C 1
ATOM 1161 O O . PHE A 1 148 ? 1.245 -15.071 8.239 1.00 98.44 148 PHE A O 1
ATOM 1168 N N . GLU A 1 149 ? 1.196 -16.229 10.145 1.00 97.19 149 GLU A N 1
ATOM 1169 C CA . GLU A 1 149 ? 0.779 -17.491 9.507 1.00 97.19 149 GLU A CA 1
ATOM 1170 C C . GLU A 1 149 ? -0.592 -17.368 8.813 1.00 97.19 149 GLU A C 1
ATOM 1172 O O . GLU A 1 149 ? -0.802 -17.877 7.706 1.00 97.19 149 GLU A O 1
ATOM 1177 N N . LYS A 1 150 ? -1.533 -16.628 9.416 1.00 97.19 150 LYS A N 1
ATOM 1178 C CA . LYS A 1 150 ? -2.821 -16.311 8.774 1.00 97.19 150 LYS A CA 1
ATOM 1179 C C . LYS A 1 150 ? -2.630 -15.469 7.512 1.00 97.19 150 LYS A C 1
ATOM 1181 O O . LYS A 1 150 ? -3.322 -15.715 6.520 1.00 97.19 150 LYS A O 1
ATOM 1186 N N . LEU A 1 151 ? -1.707 -14.504 7.532 1.00 96.62 151 LEU A N 1
ATOM 1187 C CA . LEU A 1 151 ? -1.368 -13.702 6.354 1.00 96.62 151 LEU A CA 1
ATOM 1188 C C . LEU A 1 151 ? -0.733 -14.560 5.257 1.00 96.62 151 LEU A C 1
ATOM 1190 O O . LEU A 1 1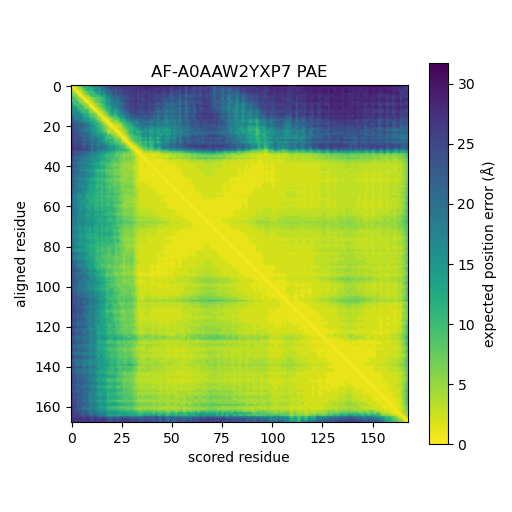51 ? -1.168 -14.464 4.111 1.00 96.62 151 LEU A O 1
ATOM 1194 N N . ALA A 1 152 ? 0.185 -15.466 5.601 1.00 94.88 152 ALA A N 1
ATOM 1195 C CA . ALA A 1 152 ? 0.796 -16.393 4.650 1.00 94.88 152 ALA A CA 1
ATOM 1196 C C . ALA A 1 152 ? -0.269 -17.185 3.865 1.00 94.88 152 ALA A C 1
ATOM 1198 O O . ALA A 1 152 ? -0.298 -17.184 2.630 1.00 94.88 152 ALA A O 1
ATOM 1199 N N . GLY A 1 153 ? -1.236 -17.773 4.580 1.00 92.06 153 GLY A N 1
ATOM 1200 C CA . GLY A 1 153 ? -2.348 -18.502 3.965 1.00 92.06 153 GLY A CA 1
ATOM 1201 C C . GLY A 1 153 ? -3.306 -17.625 3.144 1.00 92.06 153 GLY A C 1
ATOM 1202 O O . GLY A 1 153 ? -3.924 -18.112 2.193 1.00 92.06 153 GLY A O 1
ATOM 1203 N N . ALA A 1 154 ? -3.456 -16.342 3.488 1.00 94.44 154 ALA A N 1
ATOM 1204 C CA . ALA A 1 154 ? -4.247 -15.394 2.704 1.00 94.44 154 ALA A CA 1
ATOM 1205 C C . ALA A 1 154 ? -3.545 -15.021 1.388 1.00 94.44 154 ALA A C 1
ATOM 1207 O O . ALA A 1 154 ? -4.197 -15.019 0.340 1.00 94.44 154 ALA A O 1
ATOM 1208 N N . GLN A 1 155 ? -2.231 -14.787 1.421 1.00 92.44 155 GLN A N 1
ATOM 1209 C CA . GLN A 1 155 ? -1.462 -14.427 0.229 1.00 92.44 155 GLN A CA 1
ATOM 1210 C C . GLN A 1 155 ? -1.331 -15.582 -0.763 1.00 92.44 155 GLN A C 1
ATOM 1212 O O . GLN A 1 155 ? -1.541 -15.380 -1.958 1.00 92.44 155 GLN A O 1
ATOM 1217 N N . ALA A 1 156 ? -1.151 -16.817 -0.284 1.00 88.00 156 ALA A N 1
ATOM 1218 C CA . ALA A 1 156 ? -1.168 -18.002 -1.146 1.00 88.00 156 ALA A CA 1
ATOM 1219 C C . ALA A 1 156 ? -2.487 -18.132 -1.942 1.00 88.00 156 ALA A C 1
ATOM 1221 O O . ALA A 1 156 ? -2.498 -18.507 -3.115 1.00 88.00 156 ALA A O 1
ATOM 1222 N N . LYS A 1 157 ? -3.626 -17.773 -1.331 1.00 90.19 157 LYS A N 1
ATOM 1223 C CA . LYS A 1 157 ? -4.927 -17.746 -2.023 1.00 90.19 157 LYS A CA 1
ATOM 1224 C C . LYS A 1 157 ? -5.021 -16.608 -3.039 1.00 90.19 157 LYS A C 1
ATOM 1226 O O . LYS A 1 157 ? -5.641 -16.802 -4.081 1.00 90.19 157 LYS A O 1
ATOM 1231 N N . LEU A 1 158 ? -4.455 -15.438 -2.742 1.00 91.94 158 LEU A N 1
ATOM 1232 C CA . LEU A 1 158 ? -4.438 -14.303 -3.668 1.00 91.94 158 LEU A CA 1
ATOM 1233 C C . LEU A 1 158 ? -3.565 -14.580 -4.893 1.00 91.94 158 LEU A C 1
ATOM 1235 O O . LEU A 1 158 ? -4.037 -14.348 -6.003 1.00 91.94 158 LEU A O 1
ATOM 1239 N N . SER A 1 159 ? -2.383 -15.175 -4.717 1.00 89.50 159 SER A N 1
ATOM 1240 C CA . SER A 1 159 ? -1.515 -15.577 -5.833 1.00 89.50 159 SER A CA 1
ATOM 1241 C C . SER A 1 159 ? -2.245 -16.498 -6.817 1.00 89.50 159 SER A C 1
ATOM 1243 O O . SER A 1 159 ? -2.284 -16.232 -8.017 1.00 89.50 159 SER A O 1
ATOM 1245 N N . ASN A 1 160 ? -2.958 -17.513 -6.313 1.00 86.88 160 ASN A N 1
ATOM 1246 C CA . ASN A 1 160 ? -3.774 -18.393 -7.158 1.00 86.88 160 ASN A CA 1
ATOM 1247 C C . ASN A 1 160 ? -4.872 -17.644 -7.933 1.00 86.88 160 ASN A C 1
ATOM 1249 O O . ASN A 1 160 ? -5.202 -18.025 -9.054 1.00 86.88 160 ASN A O 1
ATOM 1253 N N . ARG A 1 161 ? -5.450 -16.583 -7.353 1.00 91.62 161 ARG A N 1
ATOM 1254 C CA . ARG A 1 161 ? -6.474 -15.770 -8.026 1.00 91.62 161 ARG A CA 1
ATOM 1255 C C . ARG A 1 161 ? -5.888 -14.886 -9.119 1.00 91.62 161 ARG A C 1
ATOM 1257 O O . ARG A 1 161 ? -6.533 -14.763 -10.152 1.00 91.62 161 ARG A O 1
ATOM 1264 N N . PHE A 1 162 ? -4.720 -14.284 -8.898 1.00 90.50 162 PHE A N 1
ATOM 1265 C CA . PHE A 1 162 ? -4.044 -13.495 -9.929 1.00 90.50 162 PHE A CA 1
ATOM 1266 C C . PHE A 1 162 ? -3.585 -14.383 -11.088 1.00 90.50 162 PHE A C 1
ATOM 1268 O O . PHE A 1 162 ? -3.923 -14.081 -12.225 1.00 90.50 162 PHE A O 1
ATOM 1275 N N . ASN A 1 163 ? -2.974 -15.539 -10.802 1.00 83.81 163 ASN A N 1
ATOM 1276 C CA . ASN A 1 163 ? -2.609 -16.523 -11.831 1.00 83.81 163 ASN A CA 1
ATOM 1277 C C . ASN A 1 163 ? -3.806 -16.972 -12.681 1.00 83.81 163 ASN A C 1
ATOM 1279 O O . ASN A 1 163 ? -3.686 -17.114 -13.890 1.00 83.81 163 ASN A O 1
ATOM 1283 N N . GLY A 1 164 ? -4.969 -17.195 -12.062 1.00 82.88 164 GLY A N 1
ATOM 1284 C CA . GLY A 1 164 ? -6.183 -17.582 -12.787 1.00 82.88 164 GLY A CA 1
ATOM 1285 C C . GLY A 1 164 ? -6.895 -16.435 -13.516 1.00 82.88 164 GLY A C 1
ATOM 1286 O O . GLY A 1 164 ? -7.861 -16.698 -14.226 1.00 82.88 164 GLY A O 1
ATOM 1287 N N . ALA A 1 165 ? -6.480 -15.183 -13.301 1.00 82.50 165 ALA A N 1
ATOM 1288 C CA . ALA A 1 165 ? -7.041 -14.002 -13.956 1.00 82.50 165 ALA A CA 1
ATOM 1289 C C . ALA A 1 165 ? -6.258 -13.579 -15.208 1.00 82.50 165 ALA A C 1
ATOM 1291 O O . ALA A 1 165 ? -6.771 -12.756 -15.966 1.00 82.50 165 ALA A O 1
ATOM 1292 N N . VAL A 1 166 ? -5.056 -14.128 -15.419 1.00 65.25 166 VAL A N 1
ATOM 1293 C CA . VAL A 1 166 ? -4.291 -13.946 -16.658 1.00 65.25 166 VAL A CA 1
ATOM 1294 C C . VAL A 1 166 ? -5.139 -14.496 -17.807 1.00 65.25 166 VAL A C 1
ATOM 1296 O O . VAL A 1 166 ? -5.521 -15.668 -17.801 1.00 65.25 166 VAL A O 1
ATOM 1299 N N . LEU A 1 167 ? -5.534 -13.614 -18.725 1.00 53.81 167 LEU A N 1
ATOM 1300 C CA . LEU A 1 167 ? -6.383 -13.954 -19.865 1.00 53.81 167 LEU A CA 1
ATOM 1301 C C . LEU A 1 167 ? -5.542 -14.724 -20.897 1.00 53.81 167 LEU A C 1
ATOM 1303 O O . LEU A 1 167 ? -4.433 -14.299 -21.211 1.00 53.81 167 LEU A O 1
ATOM 1307 N N . GLU A 1 168 ? -6.060 -15.852 -21.397 1.00 46.06 168 GLU A N 1
ATOM 1308 C CA . GLU A 1 168 ? -5.513 -16.543 -22.583 1.00 46.06 168 GLU A CA 1
ATOM 1309 C C . GLU A 1 168 ? -5.651 -15.702 -23.862 1.00 46.06 168 GLU A C 1
ATOM 1311 O O . GLU A 1 168 ? -6.689 -15.007 -24.013 1.00 46.06 168 GLU A O 1
#

Foldseek 3Di:
DVVVVVVVVVVVVVPPDDDLVVVVVPDPDDPPDACPPPPVLVVLLVLLVVLVVLLVVLQVVLVVCVVVVNNVSSVVSNVSSVVSVVSNVSSQLSNLVQDRSQQSWNDVDPLSVLVSLLNNLQCLQPPVLQVVLVVCVVVPNNVSSVVSNVSSVVSVVRSVVSVVPNDD

Sequence (168 aa):
MIARTTFRNFTRTLYSRPSICQVLQSRSYSNDVTINGTPTHENLRSAFAGEAMKVQRYRYFAIRADSEGQVEIANLFRAAAKVAEDHSAGHLDFLLEVNDPATGEVASDLDGMLDSASFGTKHEGDQMYNEFAQTARNDGFEDIAEWFEKLAGAQAKLSNRFNGAVLE

Secondary structure (DSSP, 8-state):
-HHHHHHHHHHHHHTTSPPHHHHHHT----TT---TTSHHHHHHHHHHHHHHHHHHHHHHHHHHHHHTT-HHHHHHHHHHHHHHHHHHHHHHHHHTTT--TTT----SSHHHHHHHHHHHHHHIIIIIHHHHHHHHHHTT-HHHHHHHHHHHHHHHHHHHHHHTTS--

Organism: NCBI:txid1008807